Protein AF-A0A5E6Z936-F1 (afdb_monomer)

Nearest PDB structures (foldseek):
  6c12-assembly1_B  TM=9.916E-01  e=1.330E-09  Escherichia coli K-12
  7jz2-assembly1_E  TM=9.892E-01  e=1.848E-09  Escherichia coli K-12
  6c12-assembly2_A  TM=9.922E-01  e=6.877E-09  Escherichia coli K-12
  6wu6-assembly1_A  TM=9.257E-01  e=6.861E-08  Escherichia coli SE11
  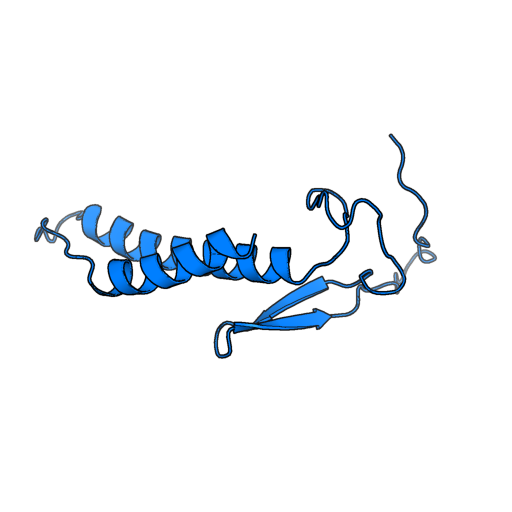5vpn-assembly2_E  TM=8.632E-01  e=8.880E-06  Escherichia coli K-12

Solvent-accessible surface area (backbone atoms only — not comparable to full-atom values): 7079 Å² total; per-residue (Å²): 102,71,70,56,50,56,50,49,58,52,46,52,62,52,60,76,66,66,80,74,82,80,80,63,80,77,87,47,57,67,62,51,52,57,54,51,51,53,53,52,49,54,53,50,49,51,50,46,54,52,55,60,69,52,83,35,16,60,90,91,48,76,33,93,94,27,70,54,71,45,70,88,87,55,63,45,43,84,42,76,41,80,92,79,71,43,74,48,78,41,82,64,89,76,73,63,92,88,54,84,63,82,76,94,68,91,86,84,133

Foldseek 3Di:
DVVVLVVLVVVVVVLVVDDDPDPDDPPPVSVVVSVVVVVVSLVSNLVVLQLVPDQADDDPRADPRHHHDDCPPPQFDWDADSVVRDIDTHHDDQDDDPDHGDDDDDDDD

Radius of gyration: 19.64 Å; Cα contacts (8 Å, |Δi|>4): 87; chains: 1; bounding box: 43×31×55 Å

Secondary structure (DSSP, 8-state):
-HHHHHHHHHHHHHHTT-------SSS-HHHHHHHHHHHHHHHHHHHHHHHHH--S-BTTB--TTS-S--HHHHSEEEEEETTTTEEEEEEPP---SSS----------

Structure (mmCIF, N/CA/C/O backbone):
data_AF-A0A5E6Z936-F1
#
_entry.id   AF-A0A5E6Z936-F1
#
loop_
_atom_site.group_PDB
_atom_site.id
_atom_site.type_symbol
_atom_site.label_atom_id
_atom_site.label_alt_id
_atom_site.label_comp_id
_atom_site.label_asym_id
_atom_site.label_entity_id
_atom_site.label_seq_id
_atom_site.pdbx_PDB_ins_code
_atom_site.Cartn_x
_atom_site.Cartn_y
_atom_site.Cartn_z
_atom_site.occupancy
_atom_site.B_iso_or_equiv
_atom_site.auth_seq_id
_atom_site.auth_comp_id
_atom_site.auth_asym_id
_atom_site.auth_atom_id
_atom_site.pdbx_PDB_model_num
ATOM 1 N N . MET A 1 1 ? 8.418 -9.166 2.971 1.00 92.44 1 MET A N 1
ATOM 2 C CA . MET A 1 1 ? 7.085 -8.695 2.524 1.00 92.44 1 MET A CA 1
ATOM 3 C C . MET A 1 1 ? 5.933 -9.601 2.962 1.00 92.44 1 MET A C 1
ATOM 5 O O . MET A 1 1 ? 5.119 -9.155 3.760 1.00 92.44 1 MET A O 1
ATOM 9 N N . GLN A 1 2 ? 5.869 -10.868 2.532 1.00 96.88 2 GLN A N 1
ATOM 10 C CA . GLN A 1 2 ? 4.738 -11.779 2.816 1.00 96.88 2 GLN A CA 1
ATOM 11 C C . GLN A 1 2 ? 4.354 -11.897 4.303 1.00 96.88 2 GLN A C 1
ATOM 13 O O . GLN A 1 2 ? 3.180 -11.791 4.650 1.00 96.88 2 GLN A O 1
ATOM 18 N N . LYS A 1 3 ? 5.344 -12.024 5.200 1.00 98.12 3 LYS A N 1
ATOM 19 C CA . LYS A 1 3 ? 5.116 -12.014 6.656 1.00 98.12 3 LYS A CA 1
ATOM 20 C C . LYS A 1 3 ? 4.379 -10.751 7.128 1.00 98.12 3 LYS A C 1
ATOM 22 O O . LYS A 1 3 ? 3.471 -10.851 7.943 1.00 98.12 3 LYS A O 1
ATOM 27 N N . GLY A 1 4 ? 4.742 -9.583 6.594 1.00 97.94 4 GLY A N 1
ATOM 28 C CA . GLY A 1 4 ? 4.100 -8.308 6.926 1.00 97.94 4 GLY A CA 1
ATOM 29 C C . GLY A 1 4 ? 2.644 -8.248 6.463 1.00 97.94 4 GLY A C 1
ATOM 30 O O . GLY A 1 4 ? 1.785 -7.804 7.215 1.00 97.94 4 GLY A O 1
ATOM 31 N N . ILE A 1 5 ? 2.336 -8.784 5.278 1.00 98.00 5 ILE A N 1
ATOM 32 C CA . ILE A 1 5 ? 0.950 -8.900 4.791 1.00 98.00 5 ILE A CA 1
ATOM 33 C C . ILE A 1 5 ? 0.121 -9.794 5.725 1.00 98.00 5 ILE A C 1
ATOM 35 O O . ILE A 1 5 ? -0.992 -9.429 6.099 1.00 98.00 5 ILE A O 1
ATOM 39 N N . ALA A 1 6 ? 0.673 -10.930 6.164 1.00 98.12 6 ALA A N 1
ATOM 40 C CA . ALA A 1 6 ? -0.004 -11.805 7.122 1.00 98.12 6 ALA A CA 1
ATOM 41 C C . ALA A 1 6 ? -0.271 -11.100 8.468 1.00 98.12 6 ALA A C 1
ATOM 43 O O . ALA A 1 6 ? -1.348 -11.249 9.043 1.00 98.12 6 ALA A O 1
ATOM 44 N N . GLN A 1 7 ? 0.672 -10.282 8.944 1.00 98.50 7 GLN A N 1
ATOM 45 C CA . GLN A 1 7 ? 0.494 -9.470 10.152 1.00 98.50 7 GLN A CA 1
ATOM 46 C C . GLN A 1 7 ? -0.578 -8.383 9.973 1.00 98.50 7 GLN A C 1
ATOM 48 O O . GLN A 1 7 ? -1.382 -8.172 10.877 1.00 98.50 7 GLN A O 1
ATOM 53 N N . LEU A 1 8 ? -0.646 -7.729 8.810 1.00 98.12 8 LEU A N 1
ATOM 54 C CA . LEU A 1 8 ? -1.705 -6.760 8.499 1.00 98.12 8 LEU A CA 1
ATOM 55 C C . LEU A 1 8 ? -3.092 -7.419 8.463 1.00 98.12 8 LEU A C 1
ATOM 57 O O . LEU A 1 8 ? -4.060 -6.844 8.960 1.00 98.12 8 LEU A O 1
ATOM 61 N N . ALA A 1 9 ? -3.190 -8.648 7.950 1.00 96.62 9 ALA A N 1
ATOM 62 C CA . ALA A 1 9 ? -4.437 -9.409 7.960 1.00 96.62 9 ALA A CA 1
ATOM 63 C C . ALA A 1 9 ? -4.916 -9.743 9.388 1.00 96.62 9 ALA A C 1
ATOM 65 O O . ALA A 1 9 ? -6.120 -9.715 9.652 1.00 96.62 9 ALA A O 1
ATOM 66 N N . ASP A 1 10 ? -3.997 -10.022 10.319 1.00 97.88 10 ASP A N 1
ATOM 67 C CA . ASP A 1 10 ? -4.320 -10.167 11.745 1.00 97.88 10 ASP A CA 1
ATOM 68 C C . ASP A 1 10 ? -4.764 -8.834 12.370 1.00 97.88 10 ASP A C 1
ATOM 70 O O . ASP A 1 10 ? -5.814 -8.757 13.016 1.00 97.88 10 ASP A O 1
ATOM 74 N N . LEU A 1 11 ? -4.023 -7.752 12.104 1.00 98.12 11 LEU A N 1
ATOM 75 C CA . LEU A 1 11 ? -4.360 -6.411 12.587 1.00 98.12 11 LEU A CA 1
ATOM 76 C C . LEU A 1 11 ? -5.748 -5.965 12.130 1.00 98.12 11 LEU A C 1
ATOM 78 O O . LEU A 1 11 ? -6.483 -5.389 12.929 1.00 98.12 11 LEU A O 1
ATOM 82 N N . ARG A 1 12 ? -6.158 -6.297 10.902 1.00 97.25 12 ARG A N 1
ATOM 83 C CA . ARG A 1 12 ? -7.509 -6.012 10.403 1.00 97.25 12 ARG A CA 1
ATOM 84 C C . ARG A 1 12 ? -8.601 -6.595 11.297 1.00 97.25 12 ARG A C 1
ATOM 86 O O . ARG A 1 12 ? -9.559 -5.894 11.616 1.00 97.25 12 ARG A O 1
ATOM 93 N N . LYS A 1 13 ? -8.444 -7.842 11.753 1.00 97.25 13 LYS A N 1
ATOM 94 C CA . LYS A 1 13 ? -9.405 -8.488 12.666 1.00 97.25 13 LYS A CA 1
ATOM 95 C C . LYS A 1 13 ? -9.464 -7.775 14.016 1.00 97.25 13 LYS A C 1
ATOM 97 O O . LYS A 1 13 ? -10.538 -7.627 14.593 1.00 97.25 13 LYS A O 1
ATOM 102 N N . ARG A 1 14 ? -8.315 -7.321 14.518 1.00 97.75 14 ARG A N 1
ATOM 103 C CA . ARG A 1 14 ? -8.207 -6.612 15.801 1.00 97.75 14 ARG A CA 1
ATOM 104 C C . ARG A 1 14 ? -8.799 -5.204 15.727 1.00 97.75 14 ARG A C 1
ATOM 106 O O . ARG A 1 14 ? -9.565 -4.829 16.608 1.00 97.75 14 ARG A O 1
ATOM 113 N N . ILE A 1 15 ? -8.498 -4.459 14.664 1.00 97.69 15 ILE A N 1
ATOM 114 C CA . ILE A 1 15 ? -8.992 -3.092 14.437 1.00 97.69 15 ILE A CA 1
ATOM 115 C C . ILE A 1 15 ? -10.510 -3.084 14.229 1.00 97.69 15 ILE A C 1
ATOM 117 O O . ILE A 1 15 ? -11.184 -2.207 14.760 1.00 97.69 15 ILE A O 1
ATOM 121 N N . ALA A 1 16 ? -11.073 -4.100 13.564 1.00 96.25 16 ALA A N 1
ATOM 122 C CA . ALA A 1 16 ? -12.526 -4.249 13.427 1.00 96.25 16 ALA A CA 1
ATOM 123 C C . ALA A 1 16 ? -13.268 -4.368 14.776 1.00 96.25 16 ALA A C 1
ATOM 125 O O . ALA A 1 16 ? -14.461 -4.093 14.844 1.00 96.25 16 ALA A O 1
ATOM 126 N N . ASN A 1 17 ? -12.564 -4.751 15.847 1.00 96.31 17 ASN A N 1
ATOM 127 C CA . ASN A 1 17 ? -13.105 -4.897 17.199 1.00 96.31 17 ASN A CA 1
ATOM 128 C C . ASN A 1 17 ? -12.575 -3.821 18.167 1.00 96.31 17 ASN A C 1
ATOM 130 O O . ASN A 1 17 ? -12.581 -4.020 19.385 1.00 96.31 17 ASN A O 1
ATOM 134 N N . VAL A 1 18 ? -12.077 -2.691 17.652 1.00 95.00 18 VAL A N 1
ATOM 135 C CA . VAL A 1 18 ? -11.527 -1.620 18.490 1.00 95.00 18 VAL A CA 1
ATOM 136 C C . VAL A 1 18 ? -12.610 -1.005 19.383 1.00 95.00 18 VAL A C 1
ATOM 138 O O . VAL A 1 18 ? -13.727 -0.720 18.952 1.00 95.00 18 VAL A O 1
ATOM 141 N N . LYS A 1 19 ? -12.269 -0.770 20.653 1.00 95.31 19 LYS A N 1
ATOM 142 C CA . LYS A 1 19 ? -13.145 -0.117 21.628 1.00 95.31 19 LYS A CA 1
ATOM 143 C C . LYS A 1 19 ? -12.571 1.239 22.007 1.00 95.31 19 LYS A C 1
ATOM 145 O O . LYS A 1 19 ? -11.459 1.326 22.513 1.00 95.31 19 LYS A O 1
ATOM 150 N N . ILE A 1 20 ? -13.375 2.283 21.838 1.00 96.81 20 ILE A N 1
ATOM 151 C CA . ILE A 1 20 ? -13.060 3.622 22.342 1.00 96.81 20 ILE A CA 1
ATOM 152 C C . ILE A 1 20 ? -13.618 3.740 23.761 1.00 96.81 20 ILE A C 1
ATOM 154 O O . ILE A 1 20 ? -14.820 3.533 23.973 1.00 96.81 20 ILE A O 1
ATOM 158 N N . ASN A 1 21 ? -12.763 4.056 24.732 1.00 95.69 21 ASN A N 1
ATOM 159 C CA . ASN A 1 21 ? -13.178 4.236 26.126 1.00 95.69 21 ASN A CA 1
ATOM 160 C C . ASN A 1 21 ? -13.781 5.624 26.382 1.00 95.69 21 ASN A C 1
ATOM 162 O O . ASN A 1 21 ? -14.741 5.713 27.142 1.00 95.69 21 ASN A O 1
ATOM 166 N N . ASP A 1 22 ? -13.285 6.672 25.715 1.00 96.88 22 ASP A N 1
ATOM 167 C CA . ASP A 1 22 ? -13.860 8.015 25.817 1.00 96.88 22 ASP A CA 1
ATOM 168 C C . ASP A 1 22 ? -15.254 8.078 25.163 1.00 96.88 22 ASP A C 1
ATOM 170 O O . ASP A 1 22 ? -15.423 7.826 23.966 1.00 96.88 22 ASP A O 1
ATOM 174 N N . LYS A 1 23 ? -16.268 8.412 25.967 1.00 95.81 23 LYS A N 1
ATOM 175 C CA . LYS A 1 23 ? -17.674 8.545 25.552 1.00 95.81 23 LYS A CA 1
ATOM 176 C C . LYS A 1 23 ? -18.134 9.998 25.426 1.00 95.81 23 LYS A C 1
ATOM 178 O O . LYS A 1 23 ? -19.313 10.227 25.149 1.00 95.81 23 LYS A O 1
ATOM 183 N N . SER A 1 24 ? -17.231 10.962 25.608 1.00 97.31 24 SER A N 1
ATOM 184 C CA . SER A 1 24 ? -17.510 12.386 25.442 1.00 97.31 24 SER A CA 1
ATOM 185 C C . SER A 1 24 ? -18.062 12.682 24.040 1.00 97.31 24 SER A C 1
ATOM 187 O O . SER A 1 24 ? -17.782 11.969 23.069 1.00 97.31 24 SER A O 1
ATOM 189 N N . GLN A 1 25 ? -18.902 13.714 23.934 1.00 95.06 25 GLN A N 1
ATOM 190 C CA . GLN A 1 25 ? -19.440 14.179 22.648 1.00 95.06 25 GLN A CA 1
ATOM 191 C C . GLN A 1 25 ? -18.753 15.452 22.156 1.00 95.06 25 GLN A C 1
ATOM 193 O O . GLN A 1 25 ? -18.613 15.645 20.952 1.00 95.06 25 GLN A O 1
ATOM 198 N N . ALA A 1 26 ? -18.303 16.306 23.074 1.00 97.00 26 ALA A N 1
ATOM 199 C CA . ALA A 1 26 ? -17.568 17.512 22.734 1.00 97.00 26 ALA A CA 1
ATOM 200 C C . ALA A 1 26 ? -16.100 17.163 22.463 1.00 97.00 26 ALA A C 1
ATOM 202 O O . ALA A 1 26 ? -15.415 16.682 23.358 1.00 97.00 26 ALA A O 1
ATOM 203 N N . PHE A 1 27 ? -15.635 17.417 21.236 1.00 96.62 27 PHE A N 1
ATOM 204 C CA . PHE A 1 27 ? -14.222 17.315 20.845 1.00 96.62 27 PHE A CA 1
ATOM 205 C C . PHE A 1 27 ? -13.547 15.970 21.204 1.00 96.62 27 PHE A C 1
ATOM 207 O O . PHE A 1 27 ? -12.421 15.925 21.689 1.00 96.62 27 PHE A O 1
ATOM 214 N N . ASN A 1 28 ? -14.237 14.850 20.966 1.00 97.50 28 ASN A N 1
ATOM 215 C CA . ASN A 1 28 ? -13.712 13.511 21.251 1.00 97.50 28 ASN A CA 1
ATOM 216 C C . ASN A 1 28 ? -12.678 13.084 20.190 1.00 97.50 28 ASN A C 1
ATOM 218 O O . ASN A 1 28 ? -13.040 12.514 19.156 1.00 97.50 28 ASN A O 1
ATOM 222 N N . THR A 1 29 ? -11.396 13.357 20.440 1.00 97.44 29 THR A N 1
ATOM 223 C CA . THR A 1 29 ? -10.298 13.007 19.521 1.00 97.44 29 THR A CA 1
ATOM 224 C C . THR A 1 29 ? -10.081 11.501 19.422 1.00 97.44 29 THR A C 1
ATOM 226 O O . THR A 1 29 ? -9.794 11.008 18.338 1.00 97.44 29 THR A O 1
ATOM 229 N N . ALA A 1 30 ? -10.343 10.738 20.488 1.00 97.19 30 ALA A N 1
ATOM 230 C CA . ALA A 1 30 ? -10.222 9.280 20.465 1.00 97.19 30 ALA A CA 1
ATOM 231 C C . ALA A 1 30 ? -11.162 8.630 19.431 1.00 97.19 30 ALA A C 1
ATOM 233 O O . ALA A 1 30 ? -10.844 7.595 18.844 1.00 97.19 30 ALA A O 1
ATOM 234 N N . ARG A 1 31 ? -12.326 9.243 19.170 1.00 96.50 31 ARG A N 1
ATOM 235 C CA . ARG A 1 31 ? -13.228 8.829 18.087 1.00 96.50 31 ARG A CA 1
ATOM 236 C C . ARG A 1 31 ? -12.648 9.125 16.706 1.00 96.50 31 ARG A C 1
ATOM 238 O O . ARG A 1 31 ? -12.808 8.299 15.812 1.00 96.50 31 ARG A O 1
ATOM 245 N N . ILE A 1 32 ? -12.000 10.275 16.539 1.00 97.62 32 ILE A N 1
ATOM 246 C CA . ILE A 1 32 ? -11.354 10.673 15.281 1.00 97.62 32 ILE A CA 1
ATOM 247 C C . ILE A 1 32 ? -10.195 9.719 14.979 1.00 97.62 32 ILE A C 1
ATOM 249 O O . ILE A 1 32 ? -10.182 9.093 13.924 1.00 97.62 32 ILE A O 1
ATOM 253 N N . GLU A 1 33 ? -9.308 9.503 15.946 1.00 97.69 33 GLU A N 1
ATOM 254 C CA . GLU A 1 33 ? -8.149 8.614 15.818 1.00 97.69 33 GLU A CA 1
ATOM 255 C C . GLU A 1 33 ? -8.559 7.168 15.493 1.00 97.69 33 GLU A C 1
ATOM 257 O O . GLU A 1 33 ? -7.903 6.485 14.711 1.00 97.69 33 GLU A O 1
ATOM 262 N N . ALA A 1 34 ? -9.682 6.685 16.037 1.00 97.12 34 ALA A N 1
ATOM 263 C CA . ALA A 1 34 ? -10.197 5.357 1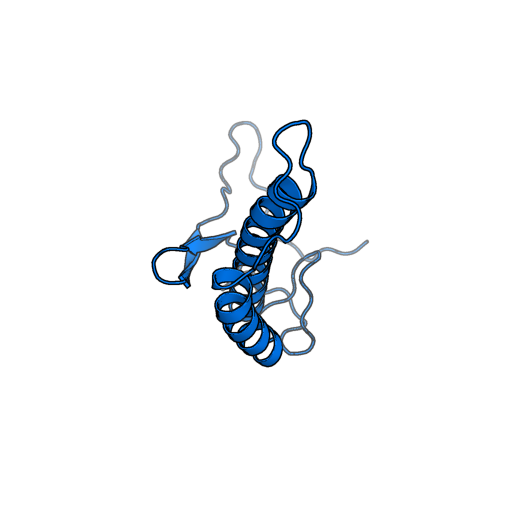5.707 1.00 97.12 34 ALA A CA 1
ATOM 264 C C . ALA A 1 34 ? -10.670 5.235 14.24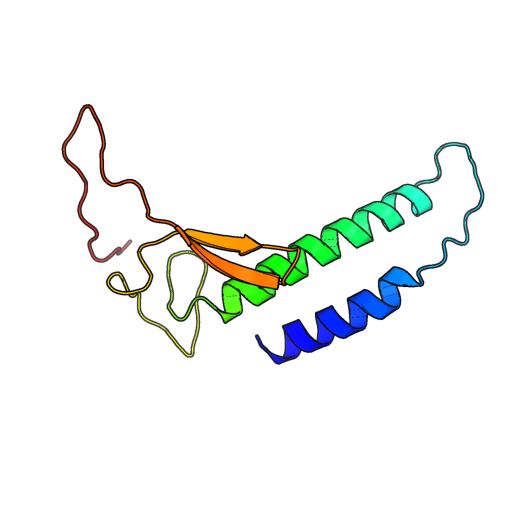5 1.00 97.12 34 ALA A C 1
ATOM 266 O O . ALA A 1 34 ? -10.552 4.158 13.656 1.00 97.12 34 ALA A O 1
ATOM 267 N N . LEU A 1 35 ? -11.198 6.312 13.655 1.00 97.12 35 LEU A N 1
ATOM 268 C CA . LEU A 1 35 ? -11.542 6.363 12.230 1.00 97.12 35 LEU A CA 1
ATOM 269 C C . LEU A 1 35 ? -10.275 6.458 11.372 1.00 97.12 35 LEU A C 1
ATOM 271 O O . LEU A 1 35 ? -10.143 5.749 10.376 1.00 97.12 35 LEU A O 1
ATOM 275 N N . GLU A 1 36 ? -9.312 7.282 11.783 1.00 98.38 36 GLU A N 1
ATOM 276 C CA . GLU A 1 36 ? -8.014 7.408 11.115 1.00 98.38 36 GLU A CA 1
ATOM 277 C C .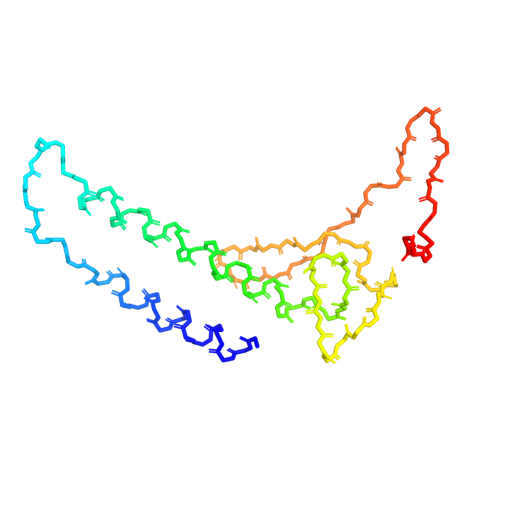 GLU A 1 36 ? -7.241 6.086 11.116 1.00 98.38 36 GLU A C 1
ATOM 279 O O . GLU A 1 36 ? -6.665 5.713 10.096 1.00 98.38 36 GLU A O 1
ATOM 284 N N . LEU A 1 37 ? -7.302 5.321 12.208 1.00 98.25 37 LEU A N 1
ATOM 285 C CA . LEU A 1 37 ? -6.698 3.994 12.313 1.00 98.25 37 LEU A CA 1
ATOM 286 C C . LEU A 1 37 ? -7.213 3.027 11.237 1.00 98.25 37 LEU A C 1
ATOM 288 O O . LEU A 1 37 ? -6.434 2.239 10.698 1.00 98.25 37 LEU A O 1
ATOM 292 N N . GLN A 1 38 ? -8.503 3.088 10.896 1.00 97.44 38 GLN A N 1
ATOM 293 C CA . GLN A 1 38 ? -9.060 2.264 9.819 1.00 97.44 38 GLN A CA 1
ATOM 294 C C . GLN A 1 38 ? -8.469 2.669 8.464 1.00 97.44 38 GLN A C 1
ATOM 296 O O . GLN A 1 38 ? -8.031 1.805 7.707 1.00 97.44 38 GLN A O 1
ATOM 301 N N . ASN A 1 39 ? -8.358 3.972 8.193 1.00 98.19 39 ASN A N 1
ATOM 302 C CA . ASN A 1 39 ? -7.746 4.478 6.961 1.00 98.19 39 ASN A CA 1
ATOM 303 C C . ASN A 1 39 ? -6.261 4.097 6.857 1.00 98.19 39 ASN A C 1
ATOM 305 O O . ASN A 1 39 ? -5.800 3.684 5.793 1.00 98.19 39 ASN A O 1
ATOM 309 N N . LEU A 1 40 ? -5.518 4.188 7.965 1.00 98.62 40 LEU A N 1
ATOM 310 C CA . LEU A 1 40 ? -4.112 3.782 8.024 1.00 98.62 40 LEU A CA 1
ATOM 311 C C . LEU A 1 40 ? -3.937 2.306 7.664 1.00 98.62 40 LEU A C 1
ATOM 313 O O . LEU A 1 40 ? -3.024 1.963 6.913 1.00 98.62 40 LEU A O 1
ATOM 317 N N . LEU A 1 41 ? -4.825 1.438 8.155 1.00 98.12 41 LEU A N 1
ATOM 318 C CA . LEU A 1 41 ? -4.802 0.021 7.811 1.00 98.12 41 LEU A CA 1
ATOM 319 C C . LEU A 1 41 ? -5.054 -0.212 6.314 1.00 98.12 41 LEU A C 1
ATOM 321 O O . LEU A 1 41 ? -4.339 -1.009 5.707 1.00 98.12 41 LEU A O 1
ATOM 325 N N . GLU A 1 42 ? -6.032 0.475 5.715 1.00 97.94 42 GLU A N 1
ATOM 326 C CA . GLU A 1 42 ? -6.320 0.344 4.279 1.00 97.94 42 GLU A CA 1
ATOM 327 C C . GLU A 1 42 ? -5.110 0.735 3.421 1.00 97.94 42 GLU A C 1
ATOM 329 O O . GLU A 1 42 ? -4.721 0.004 2.506 1.00 97.94 42 GLU A O 1
ATOM 334 N N . VAL A 1 43 ? -4.463 1.858 3.751 1.00 98.38 43 VAL A N 1
ATOM 335 C CA . VAL A 1 43 ? -3.261 2.327 3.045 1.00 98.38 43 VAL A CA 1
ATOM 336 C C . VAL A 1 43 ? -2.096 1.356 3.240 1.00 98.38 43 VAL A C 1
ATOM 338 O O . VAL A 1 43 ? -1.394 1.038 2.275 1.00 98.38 43 VAL A O 1
ATOM 341 N N . ALA A 1 44 ? -1.895 0.850 4.459 1.00 98.50 44 ALA A N 1
ATOM 342 C CA . ALA A 1 44 ? -0.829 -0.100 4.759 1.00 98.50 44 ALA A CA 1
ATOM 343 C C . ALA A 1 44 ? -0.998 -1.415 3.981 1.00 98.50 44 ALA A C 1
ATOM 345 O O . ALA A 1 44 ? -0.033 -1.913 3.398 1.00 98.50 44 ALA A O 1
ATOM 346 N N . GLU A 1 45 ? -2.216 -1.961 3.924 1.00 97.44 45 GLU A N 1
ATOM 347 C CA . GLU A 1 45 ? -2.504 -3.198 3.193 1.00 97.44 45 GLU A CA 1
ATOM 348 C C . GLU A 1 45 ? -2.341 -3.017 1.680 1.00 97.44 45 GLU A C 1
ATOM 350 O O . GLU A 1 45 ? -1.636 -3.808 1.047 1.00 97.44 45 GLU A O 1
ATOM 355 N N . ALA A 1 46 ? -2.902 -1.946 1.111 1.00 98.25 46 ALA A N 1
ATOM 356 C CA . ALA A 1 46 ? -2.732 -1.627 -0.305 1.00 98.25 46 ALA A CA 1
ATOM 357 C C . ALA A 1 46 ? -1.246 -1.499 -0.682 1.00 98.25 46 ALA A C 1
ATOM 359 O O . ALA A 1 46 ? -0.804 -2.062 -1.686 1.00 98.25 46 ALA A O 1
ATOM 360 N N . THR A 1 47 ? -0.462 -0.810 0.154 1.00 98.56 47 THR A N 1
ATOM 361 C CA . THR A 1 47 ? 0.979 -0.612 -0.052 1.00 98.56 47 THR A CA 1
ATOM 362 C C . THR A 1 47 ? 1.736 -1.935 0.009 1.00 98.56 47 THR A C 1
ATOM 364 O O . THR A 1 47 ? 2.501 -2.248 -0.903 1.00 98.56 47 THR A O 1
ATOM 367 N N . ALA A 1 48 ? 1.510 -2.741 1.049 1.00 98.38 48 ALA A N 1
ATOM 368 C CA . ALA A 1 48 ? 2.225 -3.997 1.243 1.00 98.38 48 ALA A CA 1
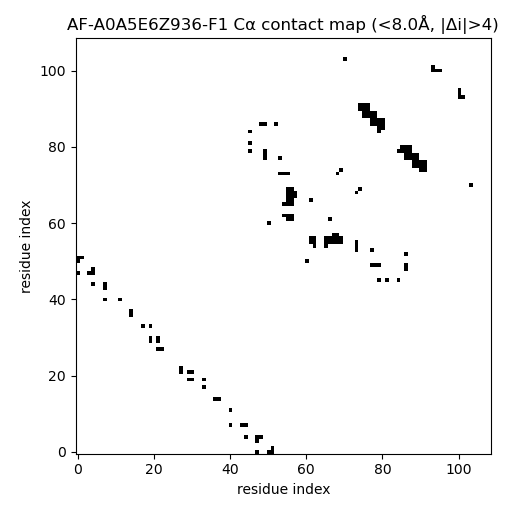ATOM 369 C C . ALA A 1 48 ? 1.933 -5.010 0.124 1.00 98.38 48 ALA A C 1
ATOM 371 O O . ALA A 1 48 ? 2.860 -5.639 -0.389 1.00 98.38 48 ALA A O 1
ATOM 372 N N . ILE A 1 49 ? 0.668 -5.141 -0.288 1.00 98.25 49 ILE A N 1
ATOM 373 C CA . ILE A 1 49 ? 0.266 -6.043 -1.376 1.00 98.25 49 ILE A CA 1
ATOM 374 C C . ILE A 1 49 ? 0.845 -5.561 -2.713 1.00 98.25 49 ILE A C 1
ATOM 376 O O . ILE A 1 49 ? 1.430 -6.356 -3.449 1.00 98.25 49 ILE A O 1
ATOM 380 N N . ALA A 1 50 ? 0.745 -4.265 -3.024 1.00 98.31 50 ALA A N 1
ATOM 381 C CA . ALA A 1 50 ? 1.298 -3.704 -4.257 1.00 98.31 50 ALA A CA 1
ATOM 382 C C . ALA A 1 50 ? 2.825 -3.882 -4.350 1.00 98.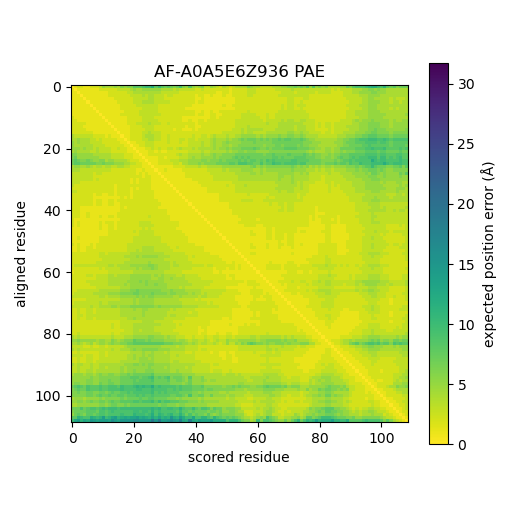31 50 ALA A C 1
ATOM 384 O O . ALA A 1 50 ? 3.339 -4.252 -5.410 1.00 98.31 50 ALA A O 1
ATOM 385 N N . ALA A 1 51 ? 3.537 -3.657 -3.243 1.00 98.44 51 ALA A N 1
ATOM 386 C CA . ALA A 1 51 ? 4.983 -3.822 -3.155 1.00 98.44 51 ALA A CA 1
ATOM 387 C C . ALA A 1 51 ? 5.411 -5.296 -3.259 1.00 98.44 51 ALA A C 1
ATOM 389 O O . ALA A 1 51 ? 6.417 -5.597 -3.899 1.00 98.44 51 ALA A O 1
ATOM 390 N N . GLU A 1 52 ? 4.639 -6.231 -2.692 1.00 98.06 52 GLU A N 1
ATOM 391 C CA . GLU A 1 52 ? 4.914 -7.661 -2.855 1.00 98.06 52 GLU A CA 1
ATOM 392 C C . GLU A 1 52 ? 4.707 -8.119 -4.299 1.00 98.06 52 GLU A C 1
ATOM 394 O O . GLU A 1 52 ? 5.512 -8.910 -4.789 1.00 98.06 52 GLU A O 1
ATOM 399 N N . VAL A 1 53 ? 3.681 -7.611 -4.989 1.00 98.00 53 VAL A N 1
ATOM 400 C CA . VAL A 1 53 ? 3.374 -7.979 -6.379 1.00 98.00 53 VAL A CA 1
ATOM 401 C C . VAL A 1 53 ? 4.385 -7.405 -7.377 1.00 98.00 53 VAL A C 1
ATOM 403 O O . VAL A 1 53 ? 4.694 -8.084 -8.353 1.00 98.00 53 VAL A O 1
ATOM 406 N N . ARG A 1 54 ? 4.927 -6.196 -7.163 1.00 98.44 54 ARG A N 1
ATOM 407 C CA . ARG A 1 54 ? 5.964 -5.619 -8.041 1.00 98.44 54 ARG A CA 1
ATOM 408 C C . ARG A 1 54 ? 7.314 -6.313 -7.814 1.00 98.44 54 ARG A C 1
ATOM 410 O O . ARG A 1 54 ? 7.969 -6.103 -6.791 1.00 98.44 54 ARG A O 1
ATOM 417 N N . LYS A 1 55 ? 7.714 -7.139 -8.782 1.00 98.19 55 LYS A N 1
ATOM 418 C CA . LYS A 1 55 ? 8.941 -7.957 -8.792 1.00 98.19 55 LYS A CA 1
ATOM 419 C C . LYS A 1 55 ? 10.034 -7.291 -9.645 1.00 98.19 55 LYS A C 1
ATOM 421 O O . LYS A 1 55 ? 10.432 -7.829 -10.667 1.00 98.19 55 LYS A O 1
ATOM 426 N N . GLU A 1 56 ? 10.419 -6.079 -9.258 1.00 98.50 56 GLU A N 1
ATOM 427 C CA . GLU A 1 56 ? 11.552 -5.300 -9.792 1.00 98.50 56 GLU A CA 1
ATOM 428 C C . GLU A 1 56 ? 11.996 -4.280 -8.730 1.00 98.50 56 GLU A C 1
ATOM 430 O O . GLU A 1 56 ? 11.282 -4.084 -7.735 1.00 98.50 56 GLU A O 1
ATOM 435 N N . SER A 1 57 ? 13.078 -3.551 -9.004 1.00 98.31 57 SER A N 1
ATOM 436 C CA . SER A 1 57 ? 13.458 -2.337 -8.277 1.00 98.31 57 SER A CA 1
ATOM 437 C C . SER A 1 57 ? 13.399 -1.105 -9.182 1.00 98.31 57 SER A C 1
ATOM 439 O O . SER A 1 57 ? 13.990 -1.055 -10.259 1.00 98.31 57 SER A O 1
ATOM 441 N N . ARG A 1 58 ? 12.670 -0.069 -8.753 1.00 97.88 58 ARG A N 1
ATOM 442 C CA . ARG A 1 58 ? 12.502 1.183 -9.505 1.00 97.88 58 ARG A CA 1
ATOM 443 C C . ARG A 1 58 ? 12.285 2.368 -8.573 1.00 97.88 58 ARG A C 1
ATOM 445 O O . ARG A 1 58 ? 11.263 2.474 -7.894 1.00 97.88 58 ARG A O 1
ATOM 452 N N . GLY A 1 59 ? 13.206 3.329 -8.618 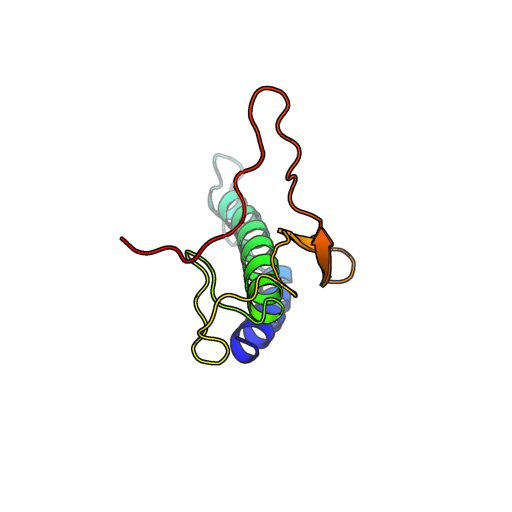1.00 96.44 59 GLY A N 1
ATOM 453 C CA . GLY A 1 59 ? 13.102 4.553 -7.824 1.00 96.44 59 GLY A CA 1
ATOM 454 C C . GLY A 1 59 ? 13.167 4.250 -6.326 1.00 96.44 59 GLY A C 1
ATOM 455 O O . GLY A 1 59 ? 14.174 3.736 -5.861 1.00 96.44 59 GLY A O 1
ATOM 456 N N . ALA A 1 60 ? 12.110 4.586 -5.584 1.00 97.62 60 ALA A N 1
ATOM 457 C CA . ALA A 1 60 ? 12.037 4.375 -4.134 1.00 97.62 60 ALA A CA 1
ATOM 458 C C . ALA A 1 60 ? 11.636 2.943 -3.726 1.00 97.62 60 ALA A C 1
ATOM 460 O O . ALA A 1 60 ? 11.775 2.580 -2.562 1.00 97.62 60 ALA A O 1
ATOM 461 N N . HIS A 1 61 ? 11.118 2.136 -4.657 1.00 98.25 61 HIS A N 1
ATOM 462 C CA . HIS A 1 61 ? 10.816 0.726 -4.405 1.00 98.25 61 HIS A CA 1
ATOM 463 C C . HIS A 1 61 ? 12.042 -0.110 -4.761 1.00 98.25 61 HIS A C 1
ATOM 465 O O . HIS A 1 61 ? 12.367 -0.228 -5.942 1.00 98.25 61 HIS A O 1
ATOM 471 N N . ALA A 1 62 ? 12.713 -0.660 -3.750 1.00 97.88 62 ALA A N 1
ATOM 472 C CA . ALA A 1 62 ? 13.909 -1.484 -3.895 1.00 97.88 62 ALA A CA 1
ATOM 473 C C . ALA A 1 62 ? 13.701 -2.847 -3.229 1.00 97.88 62 ALA A C 1
ATOM 475 O O . ALA A 1 62 ? 13.141 -2.941 -2.133 1.00 97.88 62 ALA A O 1
ATOM 476 N N . ARG A 1 63 ? 14.138 -3.902 -3.909 1.00 97.88 63 ARG A N 1
ATOM 477 C CA . ARG A 1 63 ? 13.975 -5.294 -3.505 1.00 97.88 63 ARG A CA 1
ATOM 478 C C . ARG A 1 63 ? 15.289 -6.038 -3.660 1.00 97.88 63 ARG A C 1
ATOM 480 O O . ARG A 1 63 ? 15.812 -6.121 -4.760 1.00 97.88 63 ARG A O 1
ATOM 487 N N . GLU A 1 64 ? 15.748 -6.655 -2.580 1.00 97.44 64 GLU A N 1
ATOM 488 C CA . GLU A 1 64 ? 16.945 -7.512 -2.579 1.00 97.44 64 GLU A CA 1
ATOM 489 C C . GLU A 1 64 ? 16.748 -8.788 -3.415 1.00 97.44 64 GLU A C 1
ATOM 491 O O . GLU A 1 64 ? 17.695 -9.340 -3.954 1.00 97.44 64 GLU A O 1
ATOM 496 N N . ASP A 1 65 ? 15.507 -9.265 -3.561 1.00 97.81 65 ASP A N 1
ATOM 497 C CA . ASP A 1 65 ? 15.183 -10.429 -4.392 1.00 97.81 65 ASP A CA 1
ATOM 498 C C . ASP A 1 65 ? 14.936 -10.078 -5.874 1.00 97.81 65 ASP A C 1
ATOM 500 O O . ASP A 1 65 ? 14.786 -10.985 -6.691 1.00 97.81 65 ASP A O 1
ATOM 504 N N . PHE A 1 66 ? 14.893 -8.782 -6.223 1.00 97.69 66 PHE A N 1
ATOM 505 C CA . PHE A 1 66 ? 14.721 -8.256 -7.586 1.00 97.69 66 PHE A CA 1
ATOM 506 C C . PHE A 1 66 ? 15.428 -6.898 -7.716 1.00 97.69 66 PHE A C 1
ATOM 508 O O . PHE A 1 66 ? 14.773 -5.853 -7.757 1.00 97.69 66 PHE A O 1
ATOM 515 N N . GLU A 1 67 ? 16.759 -6.907 -7.734 1.00 97.44 67 GLU A N 1
ATOM 516 C CA . GLU A 1 67 ? 17.581 -5.687 -7.634 1.00 97.44 67 GLU A CA 1
ATOM 517 C C . GLU A 1 67 ? 17.526 -4.797 -8.883 1.00 97.44 67 GLU A C 1
ATOM 519 O O . GLU A 1 67 ? 17.700 -3.581 -8.791 1.00 97.44 67 GLU A O 1
ATOM 524 N N . ASP A 1 68 ? 17.235 -5.384 -10.042 1.00 96.81 68 ASP A N 1
ATOM 525 C CA . ASP A 1 68 ? 17.239 -4.676 -11.316 1.00 96.81 68 ASP A CA 1
ATOM 526 C C . ASP A 1 68 ? 15.885 -4.046 -11.667 1.00 96.81 68 ASP A C 1
ATOM 528 O O . ASP A 1 68 ? 14.803 -4.479 -11.249 1.00 96.81 68 ASP A O 1
ATOM 532 N N . ARG A 1 69 ? 15.961 -3.011 -12.508 1.00 97.56 69 ARG A N 1
ATOM 533 C CA . ARG A 1 69 ? 14.805 -2.394 -13.161 1.00 97.56 69 ARG A CA 1
ATOM 534 C C . ARG A 1 69 ? 14.366 -3.242 -14.352 1.00 97.56 69 ARG A C 1
ATOM 536 O O . ARG A 1 69 ? 15.176 -3.537 -15.224 1.00 97.56 69 ARG A O 1
ATOM 543 N N . ASP A 1 70 ? 13.073 -3.536 -14.450 1.00 97.81 70 ASP A N 1
ATOM 544 C CA . ASP A 1 70 ? 12.503 -4.364 -15.516 1.00 97.81 70 ASP A CA 1
ATOM 545 C C . ASP A 1 70 ? 11.492 -3.558 -16.344 1.00 97.81 70 ASP A C 1
ATOM 547 O O . ASP A 1 70 ? 10.302 -3.461 -16.035 1.00 97.81 70 ASP A O 1
ATOM 551 N N . ASP A 1 71 ? 11.973 -2.949 -17.428 1.00 97.25 71 ASP A N 1
ATOM 552 C CA . ASP A 1 71 ? 11.113 -2.176 -18.327 1.00 97.25 71 ASP A CA 1
ATOM 553 C C . ASP A 1 71 ? 10.219 -3.058 -19.218 1.00 97.25 71 ASP A C 1
ATOM 555 O O . ASP A 1 71 ? 9.216 -2.569 -19.735 1.00 97.25 71 ASP A O 1
ATOM 559 N N . VAL A 1 72 ? 10.518 -4.355 -19.361 1.00 97.06 72 VAL A N 1
ATOM 560 C CA . VAL A 1 72 ? 9.717 -5.277 -20.180 1.00 97.06 72 VAL A CA 1
ATOM 561 C C . VAL A 1 72 ? 8.416 -5.620 -19.462 1.00 97.06 72 VAL A C 1
ATOM 563 O O . VAL A 1 72 ? 7.337 -5.547 -20.050 1.00 97.06 72 VAL A O 1
ATOM 566 N N . ASN A 1 73 ? 8.494 -5.962 -18.174 1.00 97.75 73 ASN A N 1
ATOM 567 C CA . ASN A 1 73 ? 7.322 -6.386 -17.413 1.00 97.75 73 ASN A CA 1
ATOM 568 C C . ASN A 1 73 ? 6.725 -5.278 -16.539 1.00 97.75 73 ASN A C 1
ATOM 570 O O . ASN A 1 73 ? 5.534 -5.354 -16.218 1.00 97.75 73 ASN A O 1
ATOM 574 N N . TRP A 1 74 ? 7.504 -4.280 -16.112 1.00 98.19 74 TRP A N 1
ATOM 575 C CA . TRP A 1 74 ? 7.110 -3.364 -15.032 1.00 98.19 74 TRP A CA 1
ATOM 576 C C . TRP A 1 74 ? 7.172 -1.871 -15.372 1.00 98.19 74 TRP A C 1
ATOM 578 O O . TRP A 1 74 ? 6.945 -1.027 -14.491 1.00 98.19 74 TRP A O 1
ATOM 588 N N . LEU A 1 75 ? 7.319 -1.530 -16.657 1.00 97.94 75 LEU A N 1
ATOM 589 C CA . LEU A 1 75 ? 7.072 -0.183 -17.181 1.00 97.94 75 LEU A CA 1
ATOM 590 C C . LEU A 1 75 ? 5.565 0.146 -17.229 1.00 97.94 75 LEU A C 1
ATOM 592 O O . LEU A 1 75 ? 4.949 0.370 -18.269 1.00 97.94 75 LEU A O 1
ATOM 596 N N . CYS A 1 76 ? 4.938 0.134 -16.060 1.00 98.38 76 CYS A N 1
ATOM 597 C CA . CYS A 1 76 ? 3.509 0.313 -15.859 1.00 98.38 76 CYS A CA 1
ATOM 598 C C . CYS A 1 76 ? 3.236 0.895 -14.465 1.00 98.38 76 CYS A C 1
ATOM 600 O O . CYS A 1 76 ? 4.078 0.838 -13.566 1.00 98.38 76 CYS A O 1
ATOM 602 N N . HIS A 1 77 ? 2.022 1.378 -14.232 1.00 98.62 77 HIS A N 1
ATOM 603 C CA . HIS A 1 77 ? 1.519 1.651 -12.889 1.00 98.62 77 HIS A CA 1
ATOM 604 C C . HIS A 1 77 ? 1.003 0.371 -12.230 1.00 98.62 77 HIS A C 1
ATOM 606 O O . HIS A 1 77 ? 0.402 -0.475 -12.894 1.00 98.62 77 HIS A O 1
ATOM 612 N N . THR A 1 78 ? 1.182 0.270 -10.914 1.00 98.50 78 THR A N 1
ATOM 613 C CA . THR A 1 78 ? 0.511 -0.736 -10.084 1.00 98.50 78 THR A CA 1
ATOM 614 C C . THR A 1 78 ? -0.841 -0.181 -9.634 1.00 98.50 78 THR A C 1
ATOM 616 O O . THR A 1 78 ? -0.905 0.931 -9.115 1.00 98.50 78 THR A O 1
ATOM 619 N N . LEU A 1 79 ? -1.917 -0.938 -9.836 1.00 98.31 79 LEU A N 1
ATOM 620 C CA . LEU A 1 79 ? -3.263 -0.601 -9.378 1.00 98.31 79 LEU A CA 1
ATOM 621 C C . LEU A 1 79 ? -3.749 -1.635 -8.375 1.00 98.31 79 LEU A C 1
ATOM 623 O O . LEU A 1 79 ? -3.781 -2.814 -8.707 1.00 98.31 79 LEU A O 1
ATOM 627 N N . TYR A 1 80 ? -4.165 -1.190 -7.194 1.00 98.38 80 TYR A N 1
ATOM 628 C CA . TYR A 1 80 ? -4.786 -2.039 -6.181 1.00 98.38 80 TYR A CA 1
ATOM 629 C C . TYR A 1 80 ? -6.307 -1.862 -6.194 1.00 98.38 80 TYR A C 1
ATOM 631 O O . TYR A 1 80 ? -6.803 -0.735 -6.180 1.00 98.38 80 TYR A O 1
ATOM 639 N N . PHE A 1 81 ? -7.036 -2.975 -6.213 1.00 98.00 81 PHE A N 1
ATOM 640 C CA . PHE A 1 81 ? -8.491 -3.025 -6.133 1.00 98.00 81 PHE A CA 1
ATOM 641 C C . PHE A 1 81 ? -8.886 -3.563 -4.751 1.00 98.00 81 PHE A C 1
ATOM 643 O O . PHE A 1 81 ? -8.651 -4.736 -4.467 1.00 9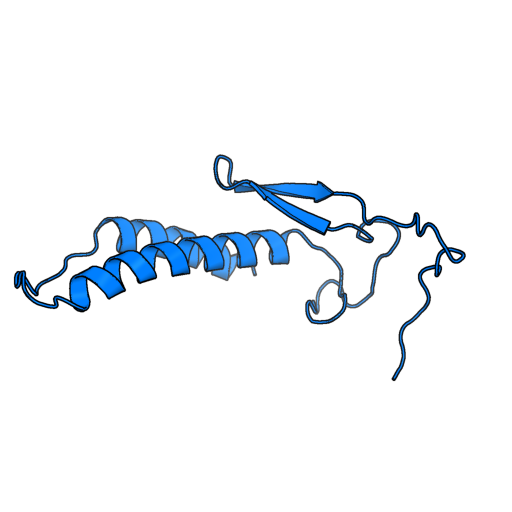8.00 81 PHE A O 1
ATOM 650 N N . PRO A 1 82 ? -9.474 -2.737 -3.865 1.00 93.94 82 PRO A N 1
ATOM 651 C CA . PRO A 1 82 ? -9.720 -3.140 -2.480 1.00 93.94 82 PRO A CA 1
ATOM 652 C C . PRO A 1 82 ? -10.804 -4.216 -2.331 1.00 93.94 82 PRO A C 1
ATOM 654 O O . PRO A 1 82 ? -10.750 -4.990 -1.381 1.00 93.94 82 PRO A O 1
ATOM 657 N N . GLY A 1 83 ? -11.765 -4.297 -3.261 1.00 93.44 83 GLY A N 1
ATOM 658 C CA . GLY A 1 83 ? -12.896 -5.230 -3.163 1.00 93.44 83 GLY A CA 1
ATOM 659 C C . GLY A 1 83 ? -12.491 -6.708 -3.185 1.00 93.44 83 GLY A C 1
ATOM 660 O O . GLY A 1 83 ? -13.029 -7.502 -2.420 1.00 93.44 83 GLY A O 1
ATOM 661 N N . ASP A 1 84 ? -11.520 -7.068 -4.024 1.00 94.88 84 ASP A N 1
ATOM 662 C CA . ASP A 1 84 ? -10.985 -8.429 -4.182 1.00 94.88 84 ASP A CA 1
ATOM 663 C C . ASP A 1 84 ? -9.503 -8.537 -3.773 1.00 94.88 84 ASP A C 1
ATOM 665 O O . ASP A 1 84 ? -8.882 -9.586 -3.943 1.00 94.88 84 ASP A O 1
ATOM 669 N N . LYS A 1 85 ? -8.927 -7.453 -3.234 1.00 94.75 85 LYS A N 1
ATOM 670 C CA . LYS A 1 85 ? -7.498 -7.304 -2.905 1.00 94.75 85 LYS A CA 1
ATOM 671 C C . LYS A 1 85 ? -6.564 -7.642 -4.070 1.00 94.75 85 LYS A C 1
ATOM 673 O O . LYS A 1 85 ? -5.434 -8.096 -3.869 1.00 94.75 85 LYS A O 1
ATOM 678 N N . ARG A 1 86 ? -7.024 -7.428 -5.302 1.00 96.50 86 ARG A N 1
ATOM 679 C CA . ARG A 1 86 ? -6.272 -7.754 -6.512 1.00 96.50 86 ARG A CA 1
ATOM 680 C C . ARG A 1 86 ? -5.380 -6.597 -6.929 1.00 96.50 86 ARG A C 1
ATOM 682 O O . ARG A 1 86 ? -5.724 -5.425 -6.783 1.00 96.50 86 ARG A O 1
ATOM 689 N N . VAL A 1 87 ? -4.250 -6.938 -7.537 1.00 98.06 87 VAL A N 1
ATOM 690 C CA . VAL A 1 87 ? -3.366 -5.974 -8.191 1.00 98.06 87 VAL A CA 1
ATOM 691 C C . VAL A 1 87 ? -3.434 -6.152 -9.704 1.00 98.06 87 VAL A C 1
ATOM 693 O O . VAL A 1 87 ? -3.388 -7.273 -10.205 1.00 98.06 87 VAL A O 1
ATOM 696 N N . ALA A 1 88 ? -3.530 -5.047 -10.439 1.00 98.00 88 ALA A N 1
ATOM 697 C CA . ALA A 1 88 ? -3.412 -5.023 -11.892 1.00 98.00 88 ALA A CA 1
ATOM 698 C C . ALA A 1 88 ? -2.349 -4.019 -12.349 1.00 98.00 88 ALA A C 1
ATOM 700 O O . ALA A 1 88 ? -1.848 -3.202 -11.572 1.00 98.00 88 ALA A O 1
ATOM 701 N N . LYS A 1 89 ? -2.033 -4.072 -13.642 1.00 98.44 89 LYS A N 1
ATOM 702 C CA . LYS A 1 89 ? -1.135 -3.132 -14.310 1.00 98.44 89 LYS A CA 1
ATOM 703 C C . LYS A 1 89 ? -1.949 -2.151 -15.147 1.00 98.44 89 LYS A C 1
ATOM 705 O O . LYS A 1 89 ? -2.935 -2.537 -15.771 1.00 98.44 89 LYS A O 1
ATOM 710 N N . ARG A 1 90 ? -1.522 -0.890 -15.186 1.00 98.38 90 ARG A N 1
ATOM 711 C CA . ARG A 1 90 ? -2.031 0.120 -16.128 1.00 98.38 90 ARG A CA 1
ATOM 712 C C . ARG A 1 90 ? -0.867 0.733 -16.889 1.00 98.38 90 ARG A C 1
ATOM 714 O O . ARG A 1 90 ? 0.151 1.048 -16.277 1.00 98.38 90 ARG A O 1
ATOM 721 N N . ALA A 1 91 ? -1.022 0.912 -18.196 1.00 97.88 91 ALA A N 1
ATOM 722 C CA . ALA A 1 91 ? 0.016 1.495 -19.038 1.00 97.88 91 ALA A CA 1
ATOM 723 C C . ALA A 1 91 ? 0.415 2.904 -18.565 1.00 97.88 91 ALA A C 1
ATOM 725 O O . ALA A 1 91 ? -0.432 3.686 -18.119 1.00 97.88 91 ALA A O 1
ATOM 726 N N . VAL A 1 92 ? 1.709 3.206 -18.669 1.00 97.81 92 VAL A N 1
ATOM 727 C CA . VAL A 1 92 ? 2.230 4.576 -18.578 1.00 97.81 92 VAL A CA 1
ATOM 728 C C . VAL A 1 92 ? 1.960 5.275 -19.913 1.00 97.81 92 VAL A C 1
ATOM 730 O O . VAL A 1 92 ? 2.003 4.647 -20.970 1.00 97.81 92 VAL A O 1
ATOM 733 N N . ASN A 1 93 ? 1.648 6.569 -19.874 1.00 97.50 93 ASN A N 1
ATOM 734 C CA . ASN A 1 93 ? 1.431 7.353 -21.085 1.00 97.50 93 ASN A CA 1
ATOM 735 C C . ASN A 1 93 ? 2.775 7.825 -21.665 1.00 97.50 93 ASN A C 1
ATOM 737 O O . ASN A 1 93 ? 3.488 8.589 -21.020 1.00 97.50 93 ASN A O 1
ATOM 741 N N . PHE A 1 94 ? 3.071 7.398 -22.893 1.00 95.69 94 PHE A N 1
ATOM 742 C CA . PHE A 1 94 ? 4.252 7.781 -23.674 1.00 95.69 94 PHE A CA 1
ATOM 743 C C . PHE A 1 94 ? 3.861 8.589 -24.922 1.00 95.69 94 PHE A C 1
ATOM 745 O O . PHE A 1 94 ? 4.436 8.426 -25.994 1.00 95.69 94 PHE A O 1
ATOM 752 N N . SER A 1 95 ? 2.828 9.428 -24.822 1.00 96.31 95 SER A N 1
ATOM 753 C CA . SER A 1 95 ? 2.282 10.187 -25.956 1.00 96.31 95 SER A CA 1
ATOM 754 C C . SER A 1 95 ? 2.188 11.691 -25.659 1.0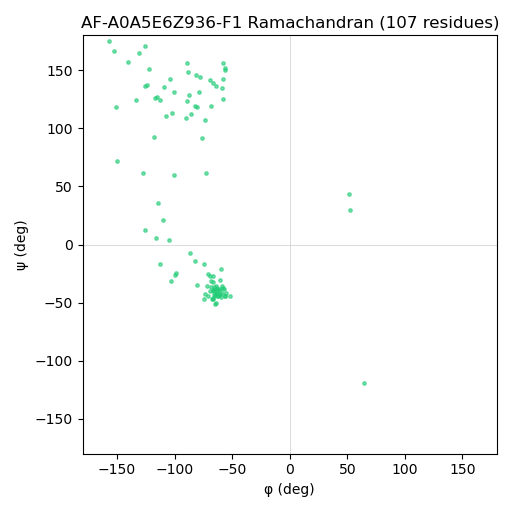0 96.31 95 SER A C 1
ATOM 756 O O . SER A 1 95 ? 1.081 12.251 -25.672 1.00 96.31 95 SER A O 1
ATOM 758 N N . PRO A 1 96 ? 3.328 12.362 -25.392 1.00 96.50 96 PRO A N 1
ATOM 759 C CA . PRO A 1 96 ? 3.384 13.819 -25.330 1.00 96.50 96 PRO A CA 1
ATOM 760 C C . PRO A 1 96 ? 2.876 14.446 -26.636 1.00 96.50 96 PRO A C 1
ATOM 762 O O . PRO A 1 96 ? 2.923 13.843 -27.707 1.00 96.50 96 PRO A O 1
ATOM 765 N N . LYS A 1 97 ? 2.338 15.667 -26.542 1.00 97.44 97 LYS A N 1
ATOM 766 C CA . LYS A 1 97 ? 1.715 16.361 -27.686 1.00 97.44 97 LYS A CA 1
ATOM 767 C C . LYS A 1 97 ? 2.619 17.380 -28.368 1.00 97.44 97 LYS A C 1
ATOM 769 O O . LYS A 1 97 ? 2.396 17.690 -29.530 1.00 97.44 97 LYS A O 1
ATOM 774 N N . THR A 1 98 ? 3.599 17.915 -27.650 1.00 97.38 98 THR A N 1
ATOM 775 C CA . THR A 1 98 ? 4.410 19.061 -28.094 1.00 97.38 98 THR A CA 1
ATOM 776 C C . THR A 1 98 ? 5.865 18.708 -28.363 1.00 97.38 98 THR A C 1
ATOM 778 O O . THR A 1 98 ? 6.564 19.472 -29.019 1.00 97.38 98 THR A O 1
ATOM 781 N N . VAL A 1 99 ? 6.329 17.568 -27.860 1.00 96.44 99 VAL A N 1
ATOM 782 C CA . VAL A 1 99 ? 7.709 17.096 -27.983 1.00 96.44 99 VAL A CA 1
ATOM 783 C C . VAL A 1 99 ? 7.705 15.590 -28.228 1.00 96.44 99 VAL A C 1
ATOM 785 O O . VAL A 1 99 ? 6.723 14.940 -27.864 1.00 96.44 99 VAL A O 1
ATOM 788 N N . PRO A 1 100 ? 8.767 15.022 -28.824 1.00 96.50 100 PRO A N 1
ATOM 789 C CA . PRO A 1 100 ? 8.940 13.578 -28.893 1.00 96.50 100 PRO A CA 1
ATOM 790 C C . PRO A 1 100 ? 8.958 12.924 -27.508 1.00 96.50 100 PRO A C 1
ATOM 792 O O . PRO A 1 100 ? 9.280 13.551 -26.497 1.00 96.50 100 PRO A O 1
ATOM 795 N N . THR A 1 101 ? 8.625 11.639 -27.480 1.00 96.00 101 THR A N 1
ATOM 796 C CA . THR A 1 101 ? 8.697 10.808 -26.280 1.00 96.00 101 THR A CA 1
ATOM 797 C C . THR A 1 101 ? 10.142 10.616 -25.832 1.00 96.00 101 THR A C 1
ATOM 799 O O . THR A 1 101 ? 11.034 10.394 -26.647 1.00 96.00 101 THR A O 1
ATOM 802 N N . PHE A 1 102 ? 10.363 10.673 -24.519 1.00 96.06 102 PHE A N 1
ATOM 803 C CA . PHE A 1 102 ? 11.629 10.275 -23.914 1.00 96.06 102 PHE A CA 1
ATOM 804 C C . PHE A 1 102 ? 11.616 8.770 -23.661 1.00 96.06 102 PHE A C 1
ATOM 806 O O . PHE A 1 102 ? 10.855 8.286 -22.819 1.00 96.06 102 PHE A O 1
ATOM 813 N N . GLU A 1 103 ? 12.455 8.046 -24.395 1.00 95.38 103 GLU A N 1
ATOM 814 C CA . GLU A 1 103 ? 12.573 6.600 -24.245 1.00 95.38 103 GLU A CA 1
ATOM 815 C C . GLU A 1 103 ? 13.226 6.227 -22.903 1.00 95.38 103 GLU A C 1
ATOM 817 O O . GLU A 1 103 ? 14.154 6.912 -22.451 1.00 95.38 103 GLU A O 1
ATOM 822 N N . PRO A 1 104 ? 12.771 5.149 -22.237 1.00 95.44 104 PRO A N 1
ATOM 823 C CA . PRO A 1 104 ? 13.398 4.670 -21.014 1.00 95.44 104 PRO A CA 1
ATOM 824 C C . PRO A 1 104 ? 14.877 4.332 -21.234 1.00 95.44 104 PRO A C 1
ATOM 826 O O . PRO A 1 104 ? 15.231 3.502 -22.065 1.00 95.44 104 PRO A O 1
ATOM 829 N N . MET A 1 105 ? 15.748 4.932 -20.426 1.00 94.12 105 MET A N 1
ATOM 830 C CA . MET A 1 105 ? 17.186 4.647 -20.405 1.00 94.12 105 MET A CA 1
ATOM 831 C C . MET A 1 105 ? 17.665 4.403 -18.976 1.00 94.12 105 MET A C 1
ATOM 833 O O . MET A 1 105 ? 16.935 4.689 -18.019 1.00 94.12 105 MET A O 1
ATOM 837 N N . VAL A 1 106 ? 18.861 3.836 -18.805 1.00 92.62 106 VAL A N 1
ATOM 838 C CA . VAL A 1 106 ? 19.456 3.629 -17.475 1.00 92.62 106 VAL A CA 1
ATOM 839 C C . VAL A 1 106 ? 19.594 4.979 -16.764 1.00 92.62 106 VAL A C 1
ATOM 841 O O . VAL A 1 106 ? 20.001 5.969 -17.366 1.00 92.62 106 VAL A O 1
ATOM 844 N N . ARG A 1 107 ? 19.208 5.027 -15.486 1.00 91.69 107 ARG A N 1
ATOM 845 C CA . ARG A 1 107 ? 19.223 6.242 -14.659 1.00 91.69 107 ARG A CA 1
ATOM 846 C C . ARG A 1 107 ? 20.431 6.205 -13.723 1.00 91.69 107 ARG A C 1
ATOM 848 O O . ARG A 1 107 ? 20.442 5.395 -12.801 1.00 91.69 107 ARG A O 1
ATOM 855 N N . THR A 1 108 ? 21.386 7.107 -13.925 1.00 90.19 108 THR A N 1
ATOM 856 C CA . THR A 1 108 ? 22.567 7.335 -13.069 1.00 90.19 108 THR A CA 1
ATOM 857 C C . THR A 1 108 ? 22.589 8.790 -12.586 1.00 90.19 108 THR A C 1
ATOM 859 O O . THR A 1 108 ? 22.039 9.652 -13.272 1.00 90.19 108 THR A O 1
ATOM 862 N N . TYR A 1 109 ? 23.170 9.048 -11.410 1.00 86.62 109 TYR A N 1
ATOM 863 C CA . TYR A 1 109 ? 23.238 10.371 -10.765 1.00 86.62 109 TYR A CA 1
ATOM 864 C C . TYR A 1 109 ? 24.633 10.968 -10.817 1.00 86.62 109 TYR A C 1
ATOM 866 O O . TYR A 1 109 ? 25.590 10.175 -10.675 1.00 86.62 109 TYR A O 1
#

Sequence (109 aa):
MQKGIAQLADLRKRIANVKINDKSQAFNTARIEALELQNLLEVAEATAIAAEVRKESRGAHAREDFEDRDDVNWLCHTLYFPGDKRVAKRAVNFSPKTVPTFEPMVRTY

Organism: Pseudomonas fluorescens (NCBI:txid294)

InterPro domains:
  IPR015939 Fumarate reductase/succinate dehydrogenase flavoprotein-like, C-terminal [PF02910] (1-109)
  IPR030664 FAD-dependent oxidoreductase SdhA/FrdA/AprA [PTHR11632] (1-107)
  IPR037099 Fumarate reductase/succinate dehydrogenase flavoprotein-like, C-terminal domain superfamily [SSF46977] (1-109)

pLDDT: mean 97.02, std 1.83, range [86.62, 98.62]

Mean predicted aligned error: 3.26 Å